Protein AF-A0A956B7H0-F1 (afdb_monomer_lite)

pLDDT: mean 80.72, std 15.77, range [42.94, 96.5]

Secondary structure (DSSP, 8-state):
------TT--GGGGS-------------------PPP---HHHHHHHHH--HHHHHHHHHHHHHHHHHHHHSS-HHHHHHHHHHHHHHHHHHHHHHHHHHHHHHHHT-

Structure (mmCIF, N/CA/C/O backbone):
data_AF-A0A956B7H0-F1
#
_entry.id   AF-A0A956B7H0-F1
#
loop_
_atom_site.group_PDB
_atom_site.id
_atom_site.type_symbol
_atom_site.label_atom_id
_atom_site.label_alt_id
_atom_site.label_comp_id
_atom_site.label_asym_id
_atom_site.label_entity_id
_atom_site.label_seq_id
_atom_site.pdbx_PDB_ins_code
_atom_site.Cartn_x
_atom_site.Cartn_y
_atom_site.Cartn_z
_atom_site.occupancy
_atom_site.B_iso_or_equiv
_atom_site.auth_seq_id
_atom_site.auth_comp_id
_atom_site.auth_asym_id
_atom_site.auth_atom_id
_atom_site.pdbx_PDB_model_num
ATOM 1 N N . MET A 1 1 ? 26.568 -49.527 -40.223 1.00 42.94 1 MET A N 1
ATOM 2 C CA . MET A 1 1 ? 27.419 -49.964 -39.098 1.00 42.94 1 MET A CA 1
ATOM 3 C C . MET A 1 1 ? 27.618 -48.766 -38.189 1.00 42.94 1 MET A C 1
ATOM 5 O O . MET A 1 1 ? 28.343 -47.865 -38.571 1.00 42.94 1 MET A O 1
ATOM 9 N N . ALA A 1 2 ? 26.898 -48.701 -37.070 1.00 53.69 2 ALA A N 1
ATOM 10 C CA . ALA A 1 2 ? 27.035 -47.638 -36.076 1.00 53.69 2 ALA A CA 1
ATOM 11 C C . ALA A 1 2 ? 27.730 -48.241 -34.854 1.00 53.69 2 ALA A C 1
ATOM 13 O O . ALA A 1 2 ? 27.095 -48.887 -34.023 1.00 53.69 2 ALA A O 1
ATOM 14 N N . LYS A 1 3 ? 29.053 -48.130 -34.819 1.00 55.50 3 LYS A N 1
ATOM 15 C CA . LYS A 1 3 ? 29.886 -48.421 -33.657 1.00 55.50 3 LYS A CA 1
ATOM 16 C C . LYS A 1 3 ? 30.933 -47.316 -33.596 1.00 55.50 3 LYS A C 1
ATOM 18 O O . LYS A 1 3 ? 31.453 -46.943 -34.639 1.00 55.50 3 LYS A O 1
ATOM 23 N N . ASP A 1 4 ? 31.180 -46.846 -32.381 1.00 59.09 4 ASP A N 1
ATOM 24 C CA . ASP A 1 4 ? 32.259 -45.933 -31.986 1.00 59.09 4 ASP A CA 1
ATOM 25 C C . ASP A 1 4 ? 31.945 -44.435 -31.959 1.00 59.09 4 ASP A C 1
ATOM 27 O O . ASP A 1 4 ? 32.621 -43.636 -32.592 1.00 59.09 4 ASP A O 1
ATOM 31 N N . ASP A 1 5 ? 30.992 -44.050 -31.104 1.00 59.50 5 ASP A N 1
ATOM 32 C CA . ASP A 1 5 ? 30.968 -42.684 -30.545 1.00 59.50 5 ASP A CA 1
ATOM 33 C C . ASP A 1 5 ? 30.694 -42.670 -29.023 1.00 59.50 5 ASP A C 1
ATOM 35 O O . ASP A 1 5 ? 30.046 -41.788 -28.466 1.00 59.50 5 ASP A O 1
ATOM 39 N N . LEU A 1 6 ? 31.164 -43.713 -28.324 1.00 60.56 6 LEU A N 1
ATOM 40 C CA . LEU A 1 6 ? 31.004 -43.890 -26.869 1.00 60.56 6 LEU A CA 1
ATOM 41 C C . LEU A 1 6 ? 32.327 -43.771 -26.088 1.00 60.56 6 LEU A C 1
ATOM 43 O O . LEU A 1 6 ? 32.357 -44.032 -24.888 1.00 60.56 6 LEU A O 1
ATOM 47 N N . SER A 1 7 ? 33.425 -43.358 -26.728 1.00 60.06 7 SER A N 1
ATOM 48 C CA . SER A 1 7 ? 34.752 -43.257 -26.092 1.00 60.06 7 SER A CA 1
ATOM 49 C C . SER A 1 7 ? 35.043 -41.901 -25.426 1.00 60.06 7 SER A C 1
ATOM 51 O O . SER A 1 7 ? 36.109 -41.724 -24.833 1.00 60.06 7 SER A O 1
ATOM 53 N N . THR A 1 8 ? 34.102 -40.952 -25.460 1.00 64.81 8 THR A N 1
ATOM 54 C CA . THR A 1 8 ? 34.308 -39.581 -24.946 1.00 64.81 8 THR A CA 1
ATOM 55 C C . THR A 1 8 ? 34.005 -39.426 -23.448 1.00 64.81 8 THR A C 1
ATOM 57 O O . THR A 1 8 ? 34.377 -38.424 -22.842 1.00 64.81 8 THR A O 1
ATOM 60 N N . PHE A 1 9 ? 33.418 -40.432 -22.793 1.00 58.72 9 PHE A N 1
ATOM 61 C CA . PHE A 1 9 ? 33.176 -40.391 -21.348 1.00 58.72 9 PHE A CA 1
ATOM 62 C C . PHE A 1 9 ? 34.437 -40.778 -20.569 1.00 58.72 9 PHE A C 1
ATOM 64 O O . PHE A 1 9 ? 34.704 -41.949 -20.298 1.00 58.72 9 PHE A O 1
ATOM 71 N N . ARG A 1 10 ? 35.241 -39.782 -20.189 1.00 70.62 10 ARG A N 1
ATOM 72 C CA . ARG A 1 10 ? 36.370 -39.987 -19.272 1.00 70.62 10 ARG A CA 1
ATOM 73 C C . ARG A 1 10 ? 35.847 -40.114 -17.842 1.00 70.62 10 ARG A C 1
ATOM 75 O O . ARG A 1 10 ? 35.046 -39.303 -17.397 1.00 70.62 10 ARG A O 1
ATOM 82 N N . ILE A 1 11 ? 36.380 -41.071 -17.079 1.00 60.88 11 ILE A N 1
ATOM 83 C CA . ILE A 1 11 ? 36.068 -41.306 -15.649 1.00 60.88 11 ILE A CA 1
ATOM 84 C C . ILE A 1 11 ? 36.243 -40.030 -14.788 1.00 60.88 11 ILE A C 1
ATOM 86 O O . ILE A 1 11 ? 35.673 -39.913 -13.704 1.00 60.88 11 ILE A O 1
ATOM 90 N N . SER A 1 12 ? 36.993 -39.036 -15.277 1.00 62.50 12 SER A N 1
ATOM 91 C CA . SER A 1 12 ? 37.119 -37.711 -14.666 1.00 62.50 12 SER A CA 1
ATOM 92 C C . SER A 1 12 ? 35.816 -36.900 -14.623 1.00 62.50 12 SER A C 1
ATOM 94 O O . SER A 1 12 ? 35.666 -36.121 -13.688 1.00 62.50 12 SER A O 1
ATOM 96 N N . ASP A 1 13 ? 34.871 -37.105 -15.550 1.00 61.97 13 ASP A N 1
ATOM 97 C CA . ASP A 1 13 ? 33.555 -36.430 -15.541 1.00 61.97 13 ASP A CA 1
ATOM 98 C C . ASP A 1 13 ? 32.615 -36.967 -14.454 1.00 61.97 13 ASP A C 1
ATOM 100 O O . ASP A 1 13 ? 31.657 -36.305 -14.061 1.00 61.97 13 ASP A O 1
ATOM 104 N N . MET A 1 14 ? 32.903 -38.151 -13.904 1.00 62.53 14 MET A N 1
ATOM 105 C CA . MET A 1 14 ? 32.125 -38.719 -12.799 1.00 62.53 14 MET A CA 1
ATOM 106 C C . MET A 1 14 ? 32.518 -38.142 -11.432 1.00 62.53 14 MET A C 1
ATOM 108 O O . MET A 1 14 ? 31.876 -38.444 -10.423 1.00 62.53 14 MET A O 1
ATOM 112 N N . ARG A 1 15 ? 33.573 -37.317 -11.353 1.00 65.12 15 ARG A N 1
ATOM 113 C CA . ARG A 1 15 ? 33.963 -36.661 -10.101 1.00 65.12 15 ARG A CA 1
ATOM 114 C C . ARG A 1 15 ? 33.211 -35.344 -9.960 1.00 65.12 15 ARG A C 1
ATOM 116 O O . ARG A 1 15 ? 33.495 -34.373 -10.652 1.00 65.12 15 ARG A O 1
ATOM 123 N N . ARG A 1 16 ? 32.280 -35.296 -9.004 1.00 67.31 16 ARG A N 1
ATOM 124 C CA . ARG A 1 16 ? 31.612 -34.058 -8.586 1.00 67.31 16 ARG A CA 1
ATOM 125 C C . ARG A 1 16 ? 32.681 -33.031 -8.208 1.00 67.31 16 ARG A C 1
ATOM 127 O O . ARG A 1 16 ? 33.471 -33.289 -7.300 1.00 67.31 16 ARG A O 1
ATOM 134 N N . ALA A 1 17 ? 32.714 -31.891 -8.899 1.00 65.06 17 ALA A N 1
ATOM 135 C CA . ALA A 1 17 ? 33.611 -30.797 -8.551 1.00 65.06 17 ALA A CA 1
ATOM 136 C C . ALA A 1 17 ? 33.411 -30.456 -7.068 1.00 65.06 17 ALA A C 1
ATOM 138 O O . ALA A 1 17 ? 32.308 -30.090 -6.652 1.00 65.06 17 ALA A O 1
ATOM 139 N N . SER A 1 18 ? 34.456 -30.621 -6.253 1.00 62.12 18 SER A N 1
ATOM 140 C CA . SER A 1 18 ? 34.424 -30.197 -4.859 1.00 62.12 18 SER A CA 1
ATOM 141 C C . SER A 1 18 ? 34.450 -28.674 -4.855 1.00 62.12 18 SER A C 1
ATOM 143 O O . SER A 1 18 ? 35.514 -28.052 -4.859 1.00 62.12 18 SER A O 1
ATOM 145 N N . VAL A 1 19 ? 33.271 -28.062 -4.915 1.00 64.25 19 VAL A N 1
ATOM 146 C CA . VAL A 1 19 ? 33.113 -26.641 -4.631 1.00 64.25 19 VAL A CA 1
ATOM 147 C C . VAL A 1 19 ? 33.659 -26.462 -3.221 1.00 64.25 19 VAL A C 1
ATOM 149 O O . VAL A 1 19 ? 33.106 -27.027 -2.277 1.00 64.25 19 VAL A O 1
ATOM 152 N N . ARG A 1 20 ? 34.790 -25.752 -3.081 1.00 58.56 20 ARG A N 1
ATOM 153 C CA . ARG A 1 20 ? 35.257 -25.263 -1.780 1.00 58.56 20 ARG A CA 1
ATOM 154 C C . ARG A 1 20 ? 34.033 -24.640 -1.133 1.00 58.56 20 ARG A C 1
ATOM 156 O O . ARG A 1 20 ? 33.528 -23.648 -1.655 1.00 58.56 20 ARG A O 1
ATOM 163 N N . ALA A 1 21 ? 33.535 -25.253 -0.063 1.00 60.47 21 ALA A N 1
ATOM 164 C CA . ALA A 1 21 ? 32.507 -24.642 0.747 1.00 60.47 21 ALA A CA 1
ATOM 165 C C . ALA A 1 21 ? 33.113 -23.321 1.213 1.00 60.47 21 ALA A C 1
ATOM 167 O O . ALA A 1 21 ? 34.007 -23.303 2.059 1.00 60.47 21 ALA A O 1
ATOM 168 N N . SER A 1 22 ? 32.715 -22.217 0.578 1.00 59.31 22 SER A N 1
ATOM 169 C CA . SER A 1 22 ? 32.928 -20.920 1.177 1.00 59.31 22 SER A CA 1
ATOM 170 C C . SER A 1 22 ? 32.117 -21.000 2.453 1.00 59.31 22 SER A C 1
ATOM 172 O O . SER A 1 22 ? 30.891 -21.117 2.429 1.00 59.31 22 SER A O 1
ATOM 174 N N . THR A 1 23 ? 32.824 -21.095 3.572 1.00 55.47 23 THR A N 1
ATOM 175 C CA . THR A 1 23 ? 32.247 -21.007 4.899 1.00 55.47 23 THR A CA 1
ATOM 176 C C . THR A 1 23 ? 31.580 -19.645 4.960 1.00 55.47 23 THR A C 1
ATOM 178 O O . THR A 1 23 ? 32.200 -18.637 5.291 1.00 55.47 23 THR A O 1
ATOM 181 N N . LYS A 1 24 ? 30.318 -19.591 4.535 1.00 58.06 24 LYS A N 1
ATOM 182 C CA . LYS A 1 24 ? 29.441 -18.461 4.746 1.00 58.06 24 LYS A CA 1
ATOM 183 C C . LYS A 1 24 ? 29.252 -18.479 6.248 1.00 58.06 24 LYS A C 1
ATOM 185 O O . LYS A 1 24 ? 28.478 -19.280 6.762 1.00 58.06 24 LYS A O 1
ATOM 190 N N . GLN A 1 25 ? 30.081 -17.701 6.940 1.00 53.28 25 GLN A N 1
ATOM 191 C CA . GLN A 1 25 ? 29.917 -17.402 8.349 1.00 53.28 25 GLN A CA 1
ATOM 192 C C . GLN A 1 25 ? 28.475 -16.931 8.491 1.00 53.28 25 GLN A C 1
ATOM 194 O O . GLN A 1 25 ? 28.118 -15.817 8.106 1.00 53.28 25 GLN A O 1
ATOM 199 N N . GLY A 1 26 ? 27.624 -17.847 8.945 1.00 48.12 26 GLY A N 1
ATOM 200 C CA . GLY A 1 26 ? 26.311 -17.517 9.432 1.00 48.12 26 GLY A CA 1
ATOM 201 C C . GLY A 1 26 ? 26.567 -16.586 10.593 1.00 48.12 26 GLY A C 1
ATOM 202 O O . GLY A 1 26 ? 26.958 -17.025 11.672 1.00 48.12 26 GLY A O 1
ATOM 203 N N . LYS A 1 27 ? 26.393 -15.287 10.359 1.00 50.22 27 LYS A N 1
ATOM 204 C CA . LYS A 1 27 ? 26.070 -14.372 11.436 1.00 50.22 27 LYS A CA 1
ATOM 205 C C . LYS A 1 27 ? 24.718 -14.868 11.928 1.00 50.22 27 LYS A C 1
ATOM 207 O O . LYS A 1 27 ? 23.691 -14.529 11.348 1.00 50.22 27 LYS A O 1
ATOM 212 N N . ALA A 1 28 ? 24.742 -15.790 12.889 1.00 54.34 28 ALA A N 1
ATOM 213 C CA . ALA A 1 28 ? 23.571 -16.137 13.661 1.00 54.34 28 ALA A CA 1
ATOM 214 C C . ALA A 1 28 ? 23.076 -14.802 14.210 1.00 54.34 28 ALA A C 1
ATOM 216 O O . ALA A 1 28 ? 23.756 -14.168 15.020 1.00 54.34 28 ALA A O 1
ATOM 217 N N . ALA A 1 29 ? 21.980 -14.302 13.643 1.00 59.47 29 ALA A N 1
ATOM 218 C CA . ALA A 1 29 ? 21.285 -13.179 14.222 1.00 59.47 29 ALA A CA 1
ATOM 219 C C . ALA A 1 29 ? 20.864 -13.671 15.603 1.00 59.47 29 ALA A C 1
ATOM 221 O O . ALA A 1 29 ? 20.030 -14.568 15.718 1.00 59.47 29 ALA A O 1
ATOM 222 N N . ALA A 1 30 ? 21.534 -13.160 16.637 1.00 61.22 30 ALA A N 1
ATOM 223 C CA . ALA A 1 30 ? 21.024 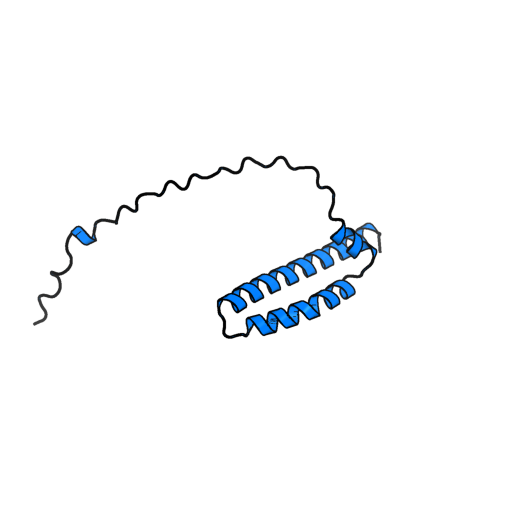-13.257 17.989 1.00 61.22 30 ALA A CA 1
ATOM 224 C C . ALA A 1 30 ? 19.555 -12.803 17.948 1.00 61.22 30 ALA A C 1
ATOM 226 O O . ALA A 1 30 ? 19.261 -11.875 17.183 1.00 61.22 30 ALA A O 1
ATOM 227 N N . PRO A 1 31 ? 18.640 -13.451 18.692 1.00 57.22 31 PRO A N 1
ATOM 228 C CA . PRO A 1 31 ? 17.276 -12.960 18.789 1.00 57.22 31 PRO A CA 1
ATOM 229 C C . PRO A 1 31 ? 17.382 -11.514 19.263 1.00 57.22 31 PRO A C 1
ATOM 231 O O . PRO A 1 31 ? 17.875 -11.255 20.362 1.00 57.22 31 PRO A O 1
ATOM 234 N N . ALA A 1 32 ? 17.059 -10.574 18.373 1.00 66.12 32 ALA A N 1
ATOM 235 C CA . ALA A 1 32 ? 17.009 -9.175 18.740 1.00 66.12 32 ALA A CA 1
ATOM 236 C C . ALA A 1 32 ? 16.001 -9.105 19.883 1.00 66.12 32 ALA A C 1
ATOM 238 O O . ALA A 1 32 ? 14.880 -9.591 19.729 1.00 66.12 32 ALA A O 1
ATOM 239 N N . ALA A 1 33 ? 16.433 -8.605 21.042 1.00 66.69 33 ALA A N 1
ATOM 240 C CA . ALA A 1 33 ? 15.500 -8.287 22.107 1.00 66.69 33 ALA A CA 1
ATOM 241 C C . ALA A 1 33 ? 14.408 -7.416 21.479 1.00 66.69 33 ALA A C 1
ATOM 243 O O . ALA A 1 33 ? 14.732 -6.447 20.790 1.00 66.69 33 ALA A O 1
ATOM 244 N N . GLU A 1 34 ? 13.150 -7.828 21.623 1.00 63.44 34 GLU A N 1
ATOM 245 C CA . GLU A 1 34 ? 12.008 -7.074 21.121 1.00 63.44 34 GLU A CA 1
ATOM 246 C C . GLU A 1 34 ? 11.993 -5.740 21.866 1.00 63.44 34 GLU A C 1
ATOM 248 O O . GLU A 1 34 ? 11.543 -5.647 23.009 1.00 63.44 34 GLU A O 1
ATOM 253 N N . GLU A 1 35 ? 12.595 -4.716 21.261 1.00 69.25 35 GLU A N 1
ATOM 254 C CA . GLU A 1 35 ? 12.501 -3.363 21.781 1.00 69.25 35 GLU A CA 1
ATOM 255 C C . GLU A 1 35 ? 11.015 -2.984 21.810 1.00 69.25 35 GLU A C 1
ATOM 257 O O . GLU A 1 35 ? 10.291 -3.278 20.850 1.00 69.25 35 GLU A O 1
ATOM 262 N N . PRO A 1 36 ? 10.530 -2.371 22.905 1.00 65.62 36 PRO A N 1
ATOM 263 C CA . PRO A 1 36 ? 9.136 -1.973 22.999 1.00 65.62 36 PRO A CA 1
ATOM 264 C C . PRO A 1 36 ? 8.801 -1.065 21.815 1.00 65.62 36 PRO A C 1
ATOM 266 O O . PRO A 1 36 ? 9.428 -0.023 21.618 1.00 65.62 36 PRO A O 1
ATOM 269 N N . SER A 1 37 ? 7.832 -1.496 21.005 1.00 73.12 37 SER A N 1
ATOM 270 C CA . SER A 1 37 ? 7.380 -0.745 19.838 1.00 73.12 37 SER A CA 1
ATOM 271 C C . SER A 1 37 ? 6.907 0.638 20.285 1.00 73.12 37 SER A C 1
ATOM 273 O O . SER A 1 37 ? 5.962 0.759 21.060 1.00 73.12 37 SER A O 1
ATOM 275 N N . VAL A 1 38 ? 7.557 1.687 19.779 1.00 76.19 38 VAL A N 1
ATOM 276 C CA . VAL A 1 38 ? 7.189 3.097 20.008 1.00 76.19 38 VAL A CA 1
ATOM 277 C C . VAL A 1 38 ? 5.940 3.527 19.214 1.00 76.19 38 VAL A C 1
ATOM 279 O O . VAL A 1 38 ? 5.710 4.719 19.025 1.00 76.19 38 VAL A O 1
ATOM 282 N N . GLY A 1 39 ? 5.141 2.565 18.740 1.00 83.88 39 GLY A N 1
ATOM 283 C CA . GLY A 1 39 ? 4.006 2.787 17.845 1.00 83.88 39 GLY A CA 1
ATOM 284 C C . GLY A 1 39 ? 4.419 3.043 16.393 1.00 83.88 39 GLY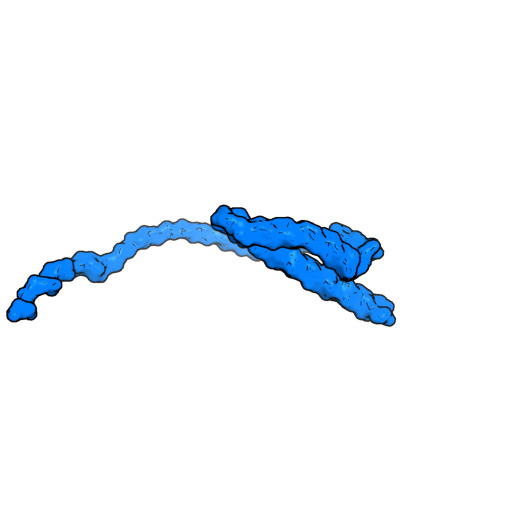 A C 1
ATOM 285 O O . GLY A 1 39 ? 5.589 2.908 16.017 1.00 83.88 39 GLY A O 1
ATOM 286 N N . PHE A 1 40 ? 3.443 3.425 15.566 1.00 89.19 40 PHE A N 1
ATOM 287 C CA . PHE A 1 40 ? 3.637 3.774 14.154 1.00 89.19 40 PHE A CA 1
ATOM 288 C C . PHE A 1 40 ? 3.018 5.148 13.851 1.00 89.19 40 PHE A C 1
ATOM 290 O O . PHE A 1 40 ? 1.971 5.216 13.204 1.00 89.19 40 PHE A O 1
ATOM 297 N N . PRO A 1 41 ? 3.674 6.261 14.239 1.00 89.25 41 PRO A N 1
ATOM 298 C CA . PRO A 1 41 ? 3.058 7.592 14.238 1.00 89.25 41 PRO A CA 1
ATOM 299 C C . PRO A 1 41 ? 2.454 8.019 12.894 1.00 89.25 41 PRO A C 1
ATOM 301 O O . PRO A 1 41 ? 1.397 8.637 12.848 1.00 89.25 41 PRO A O 1
ATOM 304 N N . ALA A 1 42 ? 3.102 7.668 11.779 1.00 88.38 42 ALA A N 1
ATOM 305 C CA . ALA A 1 42 ? 2.602 7.993 10.443 1.00 88.38 42 ALA A CA 1
ATOM 306 C C . ALA A 1 42 ? 1.338 7.200 10.066 1.00 88.38 42 ALA A C 1
ATOM 308 O O . ALA A 1 42 ? 0.454 7.729 9.394 1.00 88.38 42 ALA A O 1
ATOM 309 N N . VAL A 1 43 ? 1.256 5.936 10.489 1.00 90.00 43 VAL A N 1
ATOM 310 C CA . VAL A 1 43 ? 0.094 5.069 10.247 1.00 90.00 43 VAL A CA 1
ATOM 311 C C . VAL A 1 43 ? -1.058 5.509 11.141 1.00 90.00 43 VAL A C 1
ATOM 313 O O . VAL A 1 43 ? -2.163 5.709 10.653 1.00 90.00 43 VAL A O 1
ATOM 316 N N . GLU A 1 44 ? -0.783 5.748 12.421 1.00 90.75 44 GLU A N 1
ATOM 317 C CA . GLU A 1 44 ? -1.763 6.235 13.395 1.00 90.75 44 GLU A CA 1
ATOM 318 C C . GLU A 1 44 ? -2.360 7.581 12.965 1.00 90.75 44 GLU A C 1
ATOM 320 O O . GLU A 1 44 ? -3.578 7.725 12.914 1.00 90.75 44 GLU A O 1
ATOM 325 N N . ALA A 1 45 ? -1.529 8.540 12.544 1.00 89.38 45 ALA A N 1
ATOM 326 C CA . ALA A 1 45 ? -2.010 9.824 12.037 1.00 89.38 45 ALA A CA 1
ATOM 327 C C . ALA A 1 45 ? -2.946 9.663 10.827 1.00 89.38 45 ALA A C 1
ATOM 329 O O . ALA A 1 45 ? -3.966 10.348 10.739 1.00 89.38 45 ALA A O 1
ATOM 330 N N . ARG A 1 46 ? -2.633 8.741 9.907 1.00 90.31 46 ARG A N 1
ATOM 331 C CA . ARG A 1 46 ? -3.494 8.433 8.753 1.00 90.31 46 ARG A CA 1
ATOM 332 C C . ARG A 1 46 ? -4.815 7.797 9.178 1.00 90.31 46 ARG A C 1
ATOM 334 O O . ARG A 1 46 ? -5.851 8.191 8.656 1.00 90.31 46 ARG A O 1
ATOM 341 N N . LEU A 1 47 ? -4.801 6.888 10.153 1.00 91.06 47 LEU A N 1
ATOM 342 C CA . LEU A 1 47 ? -6.026 6.284 10.688 1.00 91.06 47 LEU A CA 1
ATOM 343 C C . LEU A 1 47 ? -6.937 7.303 11.382 1.00 91.06 47 LEU A C 1
ATOM 345 O O . LEU A 1 47 ? -8.152 7.120 11.406 1.00 91.06 47 LEU A O 1
ATOM 349 N N . GLU A 1 48 ? -6.376 8.361 11.968 1.00 89.25 48 GLU A N 1
ATOM 350 C CA . GLU A 1 48 ? -7.154 9.418 12.627 1.00 89.25 48 GLU A CA 1
ATOM 351 C C . GLU A 1 48 ? -7.684 10.491 11.674 1.00 89.25 48 GLU A C 1
ATOM 353 O O . GLU A 1 48 ? -8.732 11.075 11.939 1.00 89.25 48 GLU A O 1
ATOM 358 N N . THR A 1 49 ? -6.979 10.767 10.578 1.00 90.06 49 THR A N 1
ATOM 359 C CA . THR A 1 49 ? -7.280 11.917 9.705 1.00 90.06 49 THR A CA 1
ATOM 360 C C . THR A 1 49 ? -7.895 11.548 8.362 1.00 90.06 49 THR A C 1
ATOM 362 O O . THR A 1 49 ? -8.457 12.418 7.703 1.00 90.06 49 THR A O 1
ATOM 365 N N . SER A 1 50 ? -7.779 10.291 7.939 1.00 89.06 50 SER A N 1
ATOM 366 C CA . SER A 1 50 ? -8.205 9.825 6.617 1.00 89.06 50 SER A CA 1
ATOM 367 C C . SER A 1 50 ? -9.220 8.687 6.710 1.00 89.06 50 SER A C 1
ATOM 369 O O . SER A 1 50 ? -9.517 8.180 7.790 1.00 89.06 50 SER A O 1
ATOM 371 N N . SER A 1 51 ? -9.756 8.290 5.557 1.00 88.75 51 SER A N 1
ATOM 372 C CA . SER A 1 51 ? -10.562 7.082 5.375 1.00 88.75 51 SER A CA 1
ATOM 373 C C . SER A 1 51 ? -9.806 6.052 4.534 1.00 88.75 51 SER A C 1
ATOM 375 O O . SER A 1 51 ? -8.812 6.385 3.880 1.00 88.75 51 SER A O 1
ATOM 377 N N . ALA A 1 52 ? -10.301 4.811 4.512 1.00 86.31 52 ALA A N 1
ATOM 378 C CA . ALA A 1 52 ? -9.773 3.763 3.639 1.00 86.31 52 ALA A CA 1
ATOM 379 C C . ALA A 1 52 ? -9.763 4.206 2.164 1.00 86.31 52 ALA A C 1
ATOM 381 O O . ALA A 1 52 ? -8.730 4.105 1.502 1.00 86.31 52 ALA A O 1
ATOM 382 N N . ASP A 1 53 ? -10.868 4.794 1.693 1.00 87.25 53 ASP A N 1
ATOM 383 C CA . ASP A 1 53 ? -10.988 5.305 0.323 1.00 87.25 53 ASP A CA 1
ATOM 384 C C . ASP A 1 53 ? -9.980 6.424 0.032 1.00 87.25 53 ASP A C 1
ATOM 386 O O . ASP A 1 53 ? -9.325 6.409 -1.008 1.00 87.25 53 ASP A O 1
ATOM 390 N N . GLY A 1 54 ? -9.787 7.356 0.974 1.00 89.81 54 GLY A N 1
ATOM 391 C CA . GLY A 1 54 ? -8.825 8.448 0.811 1.00 89.81 54 GLY A CA 1
ATOM 392 C C . GLY A 1 54 ? -7.389 7.943 0.666 1.00 89.81 54 GLY A C 1
ATOM 393 O O . GLY A 1 54 ? -6.653 8.386 -0.215 1.00 89.81 54 GLY A O 1
ATOM 394 N N . VAL A 1 55 ? -6.997 6.953 1.473 1.00 89.12 55 VAL A N 1
ATOM 395 C CA . VAL A 1 55 ? -5.669 6.329 1.357 1.00 89.12 55 VAL A CA 1
ATOM 396 C C . VAL A 1 55 ? -5.531 5.561 0.038 1.00 89.12 55 VAL A C 1
ATOM 398 O O . VAL A 1 55 ? -4.474 5.618 -0.592 1.00 89.12 55 VAL A O 1
ATOM 401 N N . ALA A 1 56 ? -6.579 4.870 -0.416 1.00 87.44 56 ALA A N 1
ATOM 402 C CA . ALA A 1 56 ? -6.564 4.164 -1.695 1.00 87.44 56 ALA A CA 1
ATOM 403 C C . ALA A 1 56 ? -6.400 5.124 -2.889 1.00 87.44 56 ALA A C 1
ATOM 405 O O . ALA A 1 56 ? -5.628 4.836 -3.807 1.00 87.44 56 ALA A O 1
ATOM 406 N N . GLU A 1 57 ? -7.069 6.280 -2.868 1.00 89.94 57 GLU A N 1
ATOM 407 C CA . GLU A 1 57 ? -6.919 7.318 -3.894 1.00 89.94 57 GLU A CA 1
ATOM 408 C C . GLU A 1 57 ? -5.499 7.898 -3.937 1.00 89.94 57 GLU A C 1
ATOM 410 O O . GLU A 1 57 ? -4.926 8.020 -5.023 1.00 89.94 57 GLU A O 1
ATOM 415 N N . GLU A 1 58 ? -4.886 8.182 -2.782 1.00 89.75 58 GLU A N 1
ATOM 416 C CA . GLU A 1 58 ? -3.491 8.646 -2.713 1.00 89.75 58 GLU A CA 1
ATOM 417 C C . GLU A 1 58 ? -2.515 7.641 -3.339 1.00 89.75 58 GLU A C 1
ATOM 419 O O . GLU A 1 58 ? -1.602 8.010 -4.086 1.00 89.75 58 GLU A O 1
ATOM 424 N N . LEU A 1 59 ? -2.695 6.354 -3.028 1.00 90.25 59 LEU A N 1
ATOM 425 C CA . LEU A 1 59 ? -1.817 5.289 -3.505 1.00 90.25 59 LEU A CA 1
ATOM 426 C C . LEU A 1 59 ? -1.986 5.033 -5.009 1.00 90.25 59 LEU A C 1
ATOM 428 O O . LEU A 1 59 ? -1.000 4.706 -5.678 1.00 90.25 59 LEU A O 1
ATOM 432 N N . ARG A 1 60 ? -3.195 5.225 -5.555 1.00 91.62 60 ARG A N 1
ATOM 433 C CA . ARG A 1 60 ? -3.530 4.938 -6.959 1.00 91.62 60 ARG A CA 1
ATOM 434 C C . ARG A 1 60 ? -2.631 5.683 -7.944 1.00 91.62 60 ARG A C 1
ATOM 436 O O . ARG A 1 60 ? -2.080 5.053 -8.840 1.00 91.62 60 ARG A O 1
ATOM 443 N N . ALA A 1 61 ? -2.405 6.982 -7.745 1.00 91.88 61 ALA A N 1
ATOM 444 C CA . ALA A 1 61 ? -1.602 7.785 -8.674 1.00 91.88 61 ALA A CA 1
ATOM 445 C C . ALA A 1 61 ? -0.158 7.265 -8.814 1.00 91.88 61 ALA A C 1
ATOM 447 O O . ALA A 1 61 ? 0.411 7.247 -9.905 1.00 91.88 61 ALA A O 1
ATOM 448 N N . SER A 1 62 ? 0.443 6.819 -7.708 1.00 93.25 62 SER A N 1
ATOM 449 C CA . SER A 1 62 ? 1.787 6.231 -7.725 1.00 93.25 62 SER A CA 1
ATOM 450 C C . SER A 1 62 ? 1.776 4.800 -8.265 1.00 93.25 62 SER A C 1
ATOM 452 O O . SER A 1 62 ? 2.712 4.397 -8.955 1.00 93.25 62 SER A O 1
ATOM 454 N N . TYR A 1 63 ? 0.712 4.039 -8.001 1.00 94.56 63 TYR A N 1
ATOM 455 C CA . TYR A 1 63 ? 0.539 2.693 -8.539 1.00 94.56 63 TYR A CA 1
ATOM 456 C C . TYR A 1 63 ? 0.446 2.693 -10.072 1.00 94.56 63 TYR A C 1
ATOM 458 O O . TYR A 1 63 ? 1.154 1.925 -10.715 1.00 94.56 63 TYR A O 1
ATOM 466 N N . GLU A 1 64 ? -0.327 3.605 -10.667 1.00 95.38 64 GLU A N 1
ATOM 467 C CA . GLU A 1 64 ? -0.453 3.752 -12.128 1.00 95.38 64 GLU A CA 1
ATOM 468 C C . GLU A 1 64 ? 0.895 4.074 -12.798 1.00 95.38 64 GLU A C 1
ATOM 470 O O . GLU A 1 64 ? 1.235 3.534 -13.852 1.00 95.38 64 GLU A O 1
ATOM 475 N N . GLN A 1 65 ? 1.724 4.907 -12.160 1.00 94.69 65 GLN A N 1
ATOM 476 C CA . GLN A 1 65 ? 3.077 5.183 -12.654 1.00 94.69 65 GLN A CA 1
ATOM 477 C C . GLN A 1 65 ? 3.961 3.932 -12.624 1.00 94.69 65 GLN A C 1
ATOM 479 O O . GLN A 1 65 ? 4.715 3.676 -13.567 1.00 94.69 65 GLN A O 1
ATOM 484 N N . LEU A 1 66 ? 3.877 3.144 -11.550 1.00 95.31 66 LEU A N 1
ATOM 485 C CA . LEU A 1 66 ? 4.617 1.890 -11.431 1.00 95.31 66 LEU A CA 1
ATOM 486 C C . LEU A 1 66 ? 4.129 0.849 -12.441 1.00 95.31 66 LEU A C 1
ATOM 488 O O . LEU A 1 66 ? 4.954 0.130 -13.008 1.00 95.31 66 LEU A O 1
ATOM 492 N N . GLU A 1 67 ? 2.827 0.794 -12.710 1.00 95.56 67 GLU A N 1
ATOM 493 C CA . GLU A 1 67 ? 2.243 -0.083 -13.721 1.00 95.56 67 GLU A CA 1
ATOM 494 C C . GLU A 1 67 ? 2.831 0.223 -15.102 1.00 95.56 67 GLU A C 1
ATOM 496 O O . GLU A 1 67 ? 3.416 -0.671 -15.723 1.00 95.56 67 GLU A O 1
ATOM 501 N N . ALA A 1 68 ? 2.842 1.495 -15.511 1.00 95.31 68 ALA A N 1
ATOM 502 C CA . ALA A 1 68 ? 3.467 1.927 -16.761 1.00 95.31 68 ALA A CA 1
ATOM 503 C C . ALA A 1 68 ? 4.967 1.567 -16.831 1.00 95.31 68 ALA A C 1
ATOM 505 O O . ALA A 1 68 ? 5.469 1.111 -17.863 1.00 95.31 68 ALA A O 1
ATOM 506 N N . MET A 1 69 ? 5.708 1.706 -15.724 1.00 94.00 69 MET A N 1
ATOM 507 C CA . MET A 1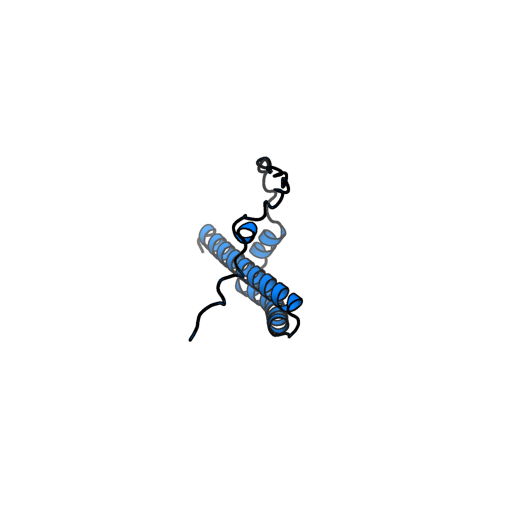 69 ? 7.118 1.291 -15.651 1.00 94.00 69 MET A CA 1
ATOM 508 C C . MET A 1 69 ? 7.297 -0.232 -15.744 1.00 94.00 69 MET A C 1
ATOM 510 O O . MET A 1 69 ? 8.312 -0.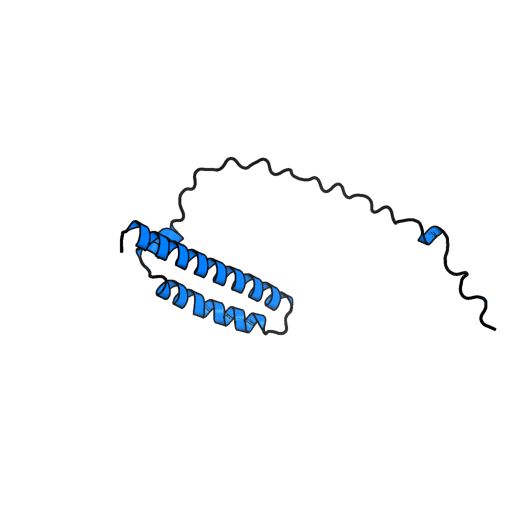712 -16.258 1.00 94.00 69 MET A O 1
ATOM 514 N N . SER A 1 70 ? 6.321 -1.006 -15.269 1.00 94.19 70 SER A N 1
ATOM 515 C CA . SER A 1 70 ? 6.336 -2.470 -15.303 1.00 94.19 70 SER A CA 1
ATOM 516 C C . SER A 1 70 ? 6.119 -3.046 -16.712 1.00 94.19 70 SER A C 1
ATOM 518 O O . SER A 1 70 ? 6.546 -4.170 -17.009 1.00 94.19 70 SER A O 1
ATOM 520 N N . GLU A 1 71 ? 5.504 -2.270 -17.601 1.00 94.19 71 GLU A N 1
ATOM 521 C CA . GLU A 1 71 ? 5.296 -2.608 -19.012 1.00 94.19 71 GLU A CA 1
ATOM 522 C C . GLU A 1 71 ? 6.493 -2.239 -19.899 1.00 94.19 71 GLU A C 1
ATOM 524 O O . GLU A 1 71 ? 6.614 -2.715 -21.031 1.00 94.19 71 GLU A O 1
ATOM 529 N N . GLY A 1 72 ? 7.423 -1.443 -19.367 1.00 91.31 72 GLY A N 1
ATOM 530 C CA . GLY A 1 72 ? 8.633 -1.016 -20.054 1.00 91.31 72 GLY A CA 1
ATOM 531 C C . GLY A 1 72 ? 9.555 -2.164 -20.492 1.00 91.31 72 GLY A C 1
ATOM 532 O O . GLY A 1 72 ? 9.470 -3.311 -20.043 1.00 91.31 72 GLY A O 1
ATOM 533 N N . ARG A 1 73 ? 10.496 -1.832 -21.387 1.00 90.00 73 ARG A N 1
ATOM 534 C CA . ARG A 1 73 ? 11.463 -2.797 -21.946 1.00 90.00 73 ARG A CA 1
ATOM 535 C C . ARG A 1 73 ? 12.659 -3.069 -21.031 1.00 90.00 73 ARG A C 1
ATOM 537 O O . ARG A 1 73 ? 13.301 -4.105 -21.184 1.00 90.00 73 ARG A O 1
ATOM 544 N N . ASP A 1 74 ? 12.978 -2.158 -20.110 1.00 94.44 74 ASP A N 1
ATOM 545 C CA . ASP A 1 74 ? 14.106 -2.348 -19.197 1.00 94.44 74 ASP A CA 1
ATOM 546 C C . ASP A 1 74 ? 13.769 -3.369 -18.102 1.00 94.44 74 ASP A C 1
ATOM 548 O O . ASP A 1 74 ? 12.890 -3.161 -17.265 1.00 94.44 74 ASP A O 1
ATOM 552 N N . VAL A 1 75 ? 14.508 -4.479 -18.093 1.00 92.25 75 VAL A N 1
ATOM 553 C CA . VAL A 1 75 ? 14.244 -5.629 -17.217 1.00 92.25 75 VAL A CA 1
ATOM 554 C C . VAL A 1 75 ? 14.417 -5.272 -15.739 1.00 92.25 75 VAL A C 1
ATOM 556 O O . VAL A 1 75 ? 13.648 -5.747 -14.900 1.00 92.25 75 VAL A O 1
ATOM 559 N N . LYS A 1 76 ? 15.404 -4.433 -15.398 1.00 92.12 76 LYS A N 1
ATOM 560 C CA . LYS A 1 76 ? 15.671 -4.050 -14.003 1.00 92.12 76 LYS A CA 1
ATOM 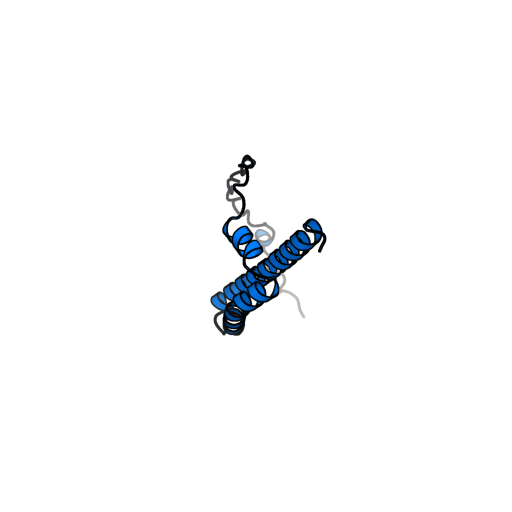561 C C . LYS A 1 76 ? 14.571 -3.144 -13.460 1.00 92.12 76 LYS A C 1
ATOM 563 O O . LYS A 1 76 ? 14.050 -3.414 -12.379 1.00 92.12 76 LYS A O 1
ATOM 568 N N . THR A 1 77 ? 14.190 -2.128 -14.228 1.00 93.94 77 THR A N 1
ATOM 569 C CA . THR A 1 77 ? 13.100 -1.206 -13.887 1.00 93.94 77 THR A CA 1
ATOM 570 C C . THR A 1 77 ? 11.782 -1.956 -13.767 1.00 93.94 77 THR A C 1
ATOM 572 O O . THR A 1 77 ? 11.085 -1.802 -12.771 1.00 93.94 77 THR A O 1
ATOM 575 N N . LYS A 1 78 ? 11.492 -2.874 -14.694 1.00 95.75 78 LYS A N 1
ATOM 576 C CA . LYS A 1 78 ? 10.301 -3.727 -14.641 1.00 95.75 78 LYS A CA 1
ATOM 577 C C . LYS A 1 78 ? 10.219 -4.567 -13.368 1.00 95.75 78 LYS A C 1
ATOM 579 O O . LYS A 1 78 ? 9.170 -4.625 -12.730 1.00 95.75 78 LYS A O 1
ATOM 584 N N . ALA A 1 79 ? 11.310 -5.232 -12.989 1.00 94.12 79 ALA A N 1
ATOM 585 C CA . ALA A 1 79 ? 11.340 -6.051 -11.779 1.00 94.12 79 ALA A CA 1
ATOM 586 C C . ALA A 1 79 ? 11.184 -5.202 -10.505 1.00 94.12 79 ALA A C 1
ATOM 588 O O . ALA A 1 79 ? 10.458 -5.593 -9.589 1.00 94.12 79 ALA A O 1
ATOM 589 N N . ALA A 1 80 ? 11.832 -4.035 -10.456 1.00 95.12 80 ALA A N 1
ATOM 590 C CA . ALA A 1 80 ? 11.701 -3.097 -9.346 1.00 95.12 80 ALA A CA 1
ATOM 591 C C . ALA A 1 80 ? 10.274 -2.534 -9.240 1.00 95.12 80 ALA A C 1
ATOM 593 O O . ALA A 1 80 ? 9.709 -2.538 -8.148 1.00 95.12 80 ALA A O 1
ATOM 594 N N . ALA A 1 81 ? 9.672 -2.145 -10.367 1.00 96.00 81 ALA A N 1
ATOM 595 C CA . ALA A 1 81 ? 8.310 -1.627 -10.440 1.00 96.00 81 ALA A CA 1
ATOM 596 C C . ALA A 1 81 ? 7.290 -2.650 -9.929 1.00 96.00 81 ALA A C 1
ATOM 598 O O . ALA A 1 81 ? 6.533 -2.346 -9.016 1.00 96.00 81 ALA A O 1
ATOM 599 N N . LYS A 1 82 ? 7.353 -3.905 -10.394 1.00 95.25 82 LYS A N 1
ATOM 600 C CA . LYS A 1 82 ? 6.473 -4.980 -9.895 1.00 95.25 82 LYS A CA 1
ATOM 601 C C . LYS A 1 82 ? 6.618 -5.225 -8.394 1.00 95.25 82 LYS A C 1
ATOM 603 O O . LYS A 1 82 ? 5.635 -5.474 -7.702 1.00 95.25 82 LYS A O 1
ATOM 608 N N . LYS A 1 83 ? 7.846 -5.162 -7.872 1.00 96.50 83 LYS A N 1
ATOM 609 C CA . LYS A 1 83 ? 8.085 -5.313 -6.431 1.00 96.50 83 LYS A CA 1
ATOM 610 C C . LYS A 1 83 ? 7.488 -4.148 -5.639 1.00 96.50 83 LYS A C 1
ATOM 612 O O . LYS A 1 83 ? 6.957 -4.378 -4.555 1.00 96.50 83 LYS A O 1
ATOM 617 N N . ALA A 1 84 ? 7.590 -2.930 -6.169 1.00 95.88 84 ALA A N 1
ATOM 618 C CA . ALA A 1 84 ? 6.980 -1.749 -5.579 1.00 95.88 84 ALA A CA 1
ATOM 619 C C . ALA A 1 84 ? 5.446 -1.840 -5.616 1.00 95.88 84 ALA A C 1
ATOM 621 O O . ALA A 1 84 ? 4.832 -1.655 -4.574 1.00 95.88 84 ALA A O 1
ATOM 622 N N . MET A 1 85 ? 4.840 -2.243 -6.738 1.00 96.38 85 MET A N 1
ATOM 623 C CA . MET A 1 85 ? 3.389 -2.476 -6.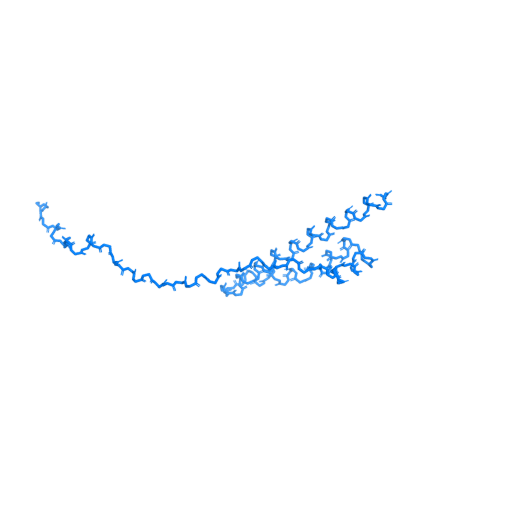845 1.00 96.38 85 MET A CA 1
ATOM 624 C C . MET A 1 85 ? 2.892 -3.439 -5.761 1.00 96.38 85 MET A C 1
ATOM 626 O O . MET A 1 85 ? 2.009 -3.087 -4.988 1.00 96.38 85 MET A O 1
ATOM 630 N N . GLY A 1 86 ? 3.553 -4.589 -5.587 1.00 95.31 86 GLY A N 1
ATOM 631 C CA . GLY A 1 86 ? 3.185 -5.532 -4.524 1.00 95.31 86 GLY A CA 1
ATOM 632 C C . GLY A 1 86 ? 3.421 -5.009 -3.097 1.00 95.31 86 GLY A C 1
ATOM 633 O O . GLY A 1 86 ? 2.906 -5.570 -2.135 1.00 95.31 86 GLY A O 1
ATOM 634 N N . ALA A 1 87 ? 4.234 -3.966 -2.903 1.00 95.19 87 ALA A N 1
ATOM 635 C CA . ALA A 1 87 ? 4.336 -3.281 -1.613 1.00 95.19 87 ALA A CA 1
ATOM 636 C C . ALA A 1 87 ? 3.174 -2.301 -1.396 1.00 95.19 87 ALA A C 1
ATOM 638 O O . ALA A 1 87 ? 2.686 -2.212 -0.275 1.00 95.19 87 ALA A O 1
ATOM 639 N N . TYR A 1 88 ? 2.721 -1.623 -2.454 1.00 93.88 88 TYR A N 1
ATOM 640 C CA . TYR A 1 88 ? 1.547 -0.749 -2.423 1.00 93.88 88 TYR A CA 1
ATOM 641 C C . TYR A 1 88 ? 0.264 -1.536 -2.147 1.00 93.88 88 TYR A C 1
ATOM 643 O O . TYR A 1 88 ? -0.507 -1.126 -1.289 1.00 93.88 88 TYR A O 1
ATOM 651 N N . GLU A 1 89 ? 0.083 -2.693 -2.790 1.00 93.31 89 GLU A N 1
ATOM 652 C CA . GLU A 1 89 ? -1.049 -3.600 -2.534 1.00 93.31 89 GLU A CA 1
ATOM 653 C C . GLU A 1 89 ? -1.107 -4.007 -1.060 1.00 93.31 89 GLU A C 1
ATOM 655 O O . GLU A 1 89 ? -2.091 -3.749 -0.380 1.00 93.31 89 GLU A O 1
ATOM 660 N N . ARG A 1 90 ? 0.006 -4.513 -0.512 1.00 94.44 90 ARG A N 1
ATOM 661 C CA . ARG A 1 90 ? 0.072 -4.880 0.912 1.00 94.44 90 ARG A CA 1
ATOM 662 C C . ARG A 1 90 ? -0.154 -3.703 1.857 1.00 94.44 90 ARG A C 1
ATOM 664 O O . ARG A 1 90 ? -0.643 -3.902 2.964 1.00 94.44 90 ARG A O 1
ATOM 671 N N . ALA A 1 91 ? 0.261 -2.498 1.468 1.00 92.38 91 ALA A N 1
ATOM 672 C CA . ALA A 1 91 ? 0.008 -1.305 2.264 1.00 92.38 91 ALA A CA 1
ATOM 673 C C . ALA A 1 91 ? -1.485 -0.951 2.260 1.00 92.38 91 ALA A C 1
ATOM 675 O O . ALA A 1 91 ? -2.020 -0.633 3.318 1.00 92.38 91 ALA A O 1
ATOM 676 N N . ALA A 1 92 ? -2.153 -1.047 1.108 1.00 91.75 92 ALA A N 1
ATOM 677 C CA . ALA A 1 92 ? -3.595 -0.850 1.001 1.00 91.75 92 ALA A CA 1
ATOM 678 C C . ALA A 1 92 ? -4.362 -1.880 1.848 1.00 91.75 92 ALA A C 1
ATOM 680 O O . ALA A 1 92 ? -5.160 -1.472 2.688 1.00 91.75 92 ALA A O 1
ATOM 681 N N . ASP A 1 93 ? -4.025 -3.170 1.731 1.00 93.19 93 ASP A N 1
ATOM 682 C CA . ASP A 1 93 ? -4.625 -4.251 2.530 1.00 93.19 93 ASP A CA 1
ATOM 683 C C . ASP A 1 93 ? -4.467 -3.998 4.040 1.00 93.19 93 ASP A C 1
ATOM 685 O O . ASP A 1 93 ? -5.391 -4.198 4.831 1.00 93.19 93 ASP A O 1
ATOM 689 N N . LEU A 1 94 ? -3.282 -3.533 4.459 1.00 94.38 94 LEU A N 1
ATOM 690 C CA . LEU A 1 94 ? -3.016 -3.189 5.853 1.00 94.38 94 LEU A CA 1
ATOM 691 C C . LEU A 1 94 ? -3.915 -2.042 6.323 1.00 94.38 94 LEU A C 1
ATOM 693 O O . LEU A 1 94 ? -4.500 -2.137 7.399 1.00 94.38 94 LEU A O 1
ATOM 697 N N . PHE A 1 95 ? -4.010 -0.956 5.554 1.00 94.44 95 PHE A N 1
ATOM 698 C CA . PHE A 1 95 ? -4.853 0.177 5.933 1.00 94.44 95 PHE A CA 1
ATOM 699 C C . PHE A 1 95 ? -6.327 -0.212 5.977 1.00 94.44 95 PHE A C 1
ATOM 701 O O . PHE A 1 95 ? -6.994 0.139 6.944 1.00 94.44 95 PHE A O 1
ATOM 708 N N . GLU A 1 96 ? -6.816 -0.981 5.005 1.00 93.50 96 GLU A N 1
ATOM 709 C CA . GLU A 1 96 ? -8.184 -1.500 5.011 1.00 93.50 96 GLU A CA 1
ATOM 710 C C . GLU A 1 96 ? -8.469 -2.294 6.293 1.00 93.50 96 GLU A C 1
ATOM 712 O O . GLU A 1 96 ? -9.425 -1.991 7.010 1.00 93.50 96 GLU A O 1
ATOM 717 N N . TYR A 1 97 ? -7.594 -3.238 6.645 1.00 94.81 97 TYR A N 1
ATOM 718 C CA . TYR A 1 97 ? -7.725 -4.007 7.880 1.00 94.81 97 TYR A CA 1
ATOM 719 C C . TYR A 1 97 ? -7.711 -3.118 9.133 1.00 94.81 97 TYR A C 1
ATOM 721 O O . TYR A 1 97 ? -8.501 -3.323 10.058 1.00 94.81 97 TYR A O 1
ATOM 729 N N . LEU A 1 98 ? -6.824 -2.122 9.188 1.00 94.62 98 LEU A N 1
ATOM 730 C CA . LEU A 1 98 ? -6.715 -1.219 10.335 1.00 94.62 98 LEU A CA 1
ATOM 731 C C . LEU A 1 98 ? -7.944 -0.313 10.478 1.00 94.62 98 LEU A C 1
ATOM 733 O O . LEU A 1 98 ? -8.394 -0.097 11.603 1.00 94.62 98 LEU A O 1
ATOM 737 N N . PHE A 1 99 ? -8.518 0.170 9.374 1.00 94.38 99 PHE A N 1
ATOM 738 C CA . PHE A 1 99 ? -9.770 0.928 9.393 1.00 94.38 99 PHE A CA 1
ATOM 739 C C . PHE A 1 99 ? -10.943 0.058 9.854 1.00 94.38 99 PHE A C 1
ATOM 741 O O . PHE A 1 99 ? -11.633 0.439 10.796 1.00 94.38 99 PHE A O 1
ATOM 748 N N . GLN A 1 100 ? -11.096 -1.152 9.306 1.00 93.62 100 GLN A N 1
ATOM 749 C CA . GLN A 1 100 ? -12.123 -2.102 9.759 1.00 93.62 100 GLN A CA 1
ATOM 750 C C . GLN A 1 100 ? -11.982 -2.429 11.253 1.00 93.62 100 GLN A C 1
ATOM 752 O O . GLN A 1 100 ? -12.965 -2.479 11.991 1.00 93.62 100 GLN A O 1
ATOM 757 N N . THR A 1 101 ? -10.747 -2.625 11.719 1.00 93.81 101 THR A N 1
ATOM 758 C CA . THR A 1 101 ? -10.461 -2.891 13.134 1.00 93.81 101 THR A CA 1
ATOM 759 C C . THR A 1 101 ? -10.824 -1.689 14.006 1.00 93.81 101 THR A C 1
ATOM 761 O O . THR A 1 101 ? -11.403 -1.861 15.080 1.00 93.81 101 THR A O 1
ATOM 764 N N . LYS A 1 102 ? -10.510 -0.469 13.558 1.00 91.06 102 LYS A N 1
ATOM 765 C CA . LYS A 1 102 ? -10.874 0.768 14.255 1.00 91.06 102 LYS A CA 1
ATOM 766 C C . LYS A 1 102 ? -12.390 0.903 14.380 1.00 91.06 102 LYS A C 1
ATOM 768 O O . LYS A 1 102 ? -12.867 1.153 15.485 1.00 91.06 102 LYS A O 1
ATOM 773 N N . ASP A 1 103 ? -13.128 0.684 13.298 1.00 91.25 103 ASP A N 1
ATOM 774 C CA . ASP A 1 103 ? -14.591 0.766 13.295 1.00 91.25 103 ASP A CA 1
ATOM 775 C C . ASP A 1 103 ? -15.208 -0.270 14.249 1.00 91.25 103 ASP A C 1
ATOM 777 O O . ASP A 1 103 ? -16.013 0.082 15.118 1.00 91.25 103 ASP A O 1
ATOM 781 N N . ALA A 1 104 ? -14.717 -1.514 14.205 1.00 93.12 104 ALA A N 1
ATOM 782 C CA . ALA A 1 104 ? -15.149 -2.585 15.101 1.00 93.12 104 ALA A CA 1
ATOM 783 C C . ALA A 1 104 ? -14.898 -2.266 16.587 1.00 93.12 104 ALA A C 1
ATOM 785 O O . ALA A 1 104 ? -15.751 -2.536 17.434 1.00 93.12 104 ALA A O 1
ATOM 786 N N . LEU A 1 105 ? -13.748 -1.669 16.924 1.00 90.88 105 LEU A N 1
ATOM 787 C CA . LEU A 1 105 ? -13.426 -1.258 18.298 1.00 90.88 105 LEU A CA 1
ATOM 788 C C . LEU A 1 105 ? -14.261 -0.063 18.770 1.00 90.88 105 LEU A C 1
ATOM 790 O O . LEU A 1 105 ? -14.539 0.060 19.962 1.00 90.88 105 LEU A O 1
ATOM 794 N N . GLN A 1 106 ? -14.659 0.817 17.853 1.00 88.00 106 GLN A N 1
ATOM 795 C CA . GLN A 1 106 ? -15.514 1.966 18.149 1.00 88.00 106 GLN A CA 1
ATOM 796 C C . GLN A 1 106 ? -17.007 1.611 18.201 1.00 88.00 106 GLN A C 1
ATOM 798 O O . GLN A 1 106 ? -17.814 2.470 18.562 1.00 88.00 106 GLN A O 1
ATOM 803 N N . GLY A 1 107 ? -17.373 0.364 17.883 1.00 72.56 107 GLY A N 1
ATOM 804 C CA . GLY A 1 107 ? -18.756 -0.111 17.877 1.00 72.56 107 GLY A CA 1
ATOM 805 C C . GLY A 1 107 ? -19.623 0.570 16.817 1.00 72.56 107 GLY A C 1
ATOM 806 O O . GLY A 1 107 ? -20.816 0.764 17.060 1.00 72.56 107 GLY A O 1
ATOM 807 N N . ARG A 1 108 ? -19.019 0.986 15.698 1.00 55.94 108 ARG A N 1
ATOM 808 C CA . ARG A 1 108 ? -19.711 1.571 14.543 1.00 55.94 108 ARG A CA 1
ATOM 809 C C . ARG A 1 108 ? -19.923 0.542 13.445 1.00 55.94 108 ARG A C 1
ATOM 811 O O . ARG A 1 108 ? -19.080 -0.371 13.327 1.00 55.94 108 ARG A O 1
#

Radius of gyration: 27.19 Å; chains: 1; bounding box: 57×62×62 Å

Foldseek 3Di:
DDDDPPPPDDPVVVDDPPPPPPPPPPPPPDPPDPDPDPDDVVLVVCLVPHDLVRLVVVLVVVLVVLVVQLPDPDPVSNVVSVVVNVVSVVVSVVSVVVNVVVCVVVVD

Sequence (108 aa):
MAKDDLSTFRISDMRRASVRASTKQGKAAAPAAEEPSVGFPAVEARLETSSADGVAEELRASYEQLEAMSEGRDVKTKAAAKKAMGAYERAADLFEYLFQTKDALQGR